Protein AF-A0A7I7XK94-F1 (afdb_monomer_lite)

pLDDT: mean 77.45, std 6.65, range [53.5, 87.88]

Foldseek 3Di:
DVLLVQLVVLQVQLVVLVVCCVPPNDVVSPVSSVVSNVSSVVSVVVVVVVVVVPDPD

Secondary structure (DSSP, 8-state):
-HHHHHHHHHHHHHHHHHHHHHHH--HHHHHHHHHHHHHHHHHHHHHHHHHHHS---

Sequence (57 aa):
MCAVAFGLLAAVAGGLQLWAYAVAGGPRHVVLGIFAIAVGASVLVAVASEFRARPRR

Radius of gyration: 14.24 Å; chains: 1; bounding box: 33×15×42 Å

Organism: NCBI:txid212765

Structure (mmCIF, N/CA/C/O backbone):
data_AF-A0A7I7XK94-F1
#
_entry.id   AF-A0A7I7XK94-F1
#
loop_
_atom_site.group_PDB
_atom_site.id
_atom_site.type_symbol
_atom_site.label_atom_id
_atom_site.label_alt_id
_atom_site.label_comp_id
_atom_site.label_asym_id
_atom_site.label_entity_id
_atom_site.label_seq_id
_atom_site.pdbx_PDB_ins_code
_atom_site.Cartn_x
_atom_site.Cartn_y
_atom_site.Cartn_z
_atom_site.occupancy
_atom_site.B_iso_or_equiv
_atom_site.auth_seq_id
_atom_site.auth_comp_id
_atom_site.auth_asym_id
_atom_site.auth_atom_id
_atom_site.pdbx_PDB_model_num
ATOM 1 N N . MET A 1 1 ? -5.266 -3.527 15.547 1.00 61.78 1 MET A N 1
ATOM 2 C CA . MET A 1 1 ? -3.860 -3.140 15.262 1.00 61.78 1 MET A CA 1
ATOM 3 C C . MET A 1 1 ? -3.300 -3.877 14.047 1.00 61.78 1 MET A C 1
ATOM 5 O O . MET A 1 1 ? -2.802 -3.206 13.154 1.00 61.78 1 MET A O 1
ATOM 9 N N . CYS A 1 2 ? -3.454 -5.204 13.943 1.00 75.19 2 CYS A N 1
ATOM 10 C CA . CYS A 1 2 ? -2.979 -5.999 12.796 1.00 75.19 2 CYS A CA 1
ATOM 11 C C . CYS A 1 2 ? -3.449 -5.477 11.425 1.00 75.19 2 CYS A C 1
ATOM 13 O O . CYS A 1 2 ? -2.654 -5.423 10.498 1.00 75.19 2 CYS A O 1
ATOM 15 N N . ALA A 1 3 ? -4.699 -5.012 11.315 1.00 73.38 3 ALA A N 1
ATOM 16 C CA . ALA A 1 3 ? -5.231 -4.443 10.073 1.00 73.38 3 ALA A CA 1
ATOM 17 C C . ALA A 1 3 ? -4.502 -3.161 9.623 1.00 73.38 3 ALA A C 1
ATOM 19 O O . ALA A 1 3 ? -4.240 -2.989 8.441 1.00 73.38 3 ALA A O 1
ATOM 20 N N . VAL A 1 4 ? -4.108 -2.284 10.554 1.00 76.62 4 VAL A N 1
ATOM 21 C CA . VAL A 1 4 ? -3.359 -1.056 10.223 1.00 76.62 4 VAL A CA 1
ATOM 22 C C . VAL A 1 4 ? -1.951 -1.398 9.754 1.00 76.62 4 VAL A C 1
ATOM 24 O O . VAL A 1 4 ? -1.506 -0.890 8.731 1.00 76.62 4 VAL A O 1
ATOM 27 N N . ALA A 1 5 ? -1.268 -2.288 10.480 1.00 79.50 5 ALA A N 1
ATOM 28 C CA . ALA A 1 5 ? 0.065 -2.750 10.108 1.00 79.50 5 ALA A CA 1
ATOM 29 C C . ALA A 1 5 ? 0.053 -3.435 8.732 1.00 79.50 5 ALA A C 1
ATOM 31 O O . ALA A 1 5 ? 0.901 -3.142 7.895 1.00 79.50 5 ALA A O 1
ATOM 32 N N . PHE A 1 6 ? -0.947 -4.280 8.469 1.00 83.19 6 PHE A N 1
ATOM 33 C CA . PHE A 1 6 ? -1.148 -4.910 7.167 1.00 83.19 6 PHE A CA 1
ATOM 34 C C . PHE A 1 6 ? -1.429 -3.882 6.063 1.00 83.19 6 PHE A C 1
ATOM 36 O O . PHE A 1 6 ? -0.800 -3.944 5.012 1.00 83.19 6 PHE A O 1
ATOM 43 N N . GLY A 1 7 ? -2.312 -2.907 6.303 1.00 80.12 7 GLY A N 1
ATOM 44 C CA . GLY A 1 7 ? -2.613 -1.845 5.337 1.00 80.12 7 GLY A CA 1
ATOM 45 C C . GLY A 1 7 ? -1.391 -0.991 4.984 1.00 80.12 7 GLY A C 1
ATOM 46 O O . GLY A 1 7 ? -1.166 -0.698 3.811 1.00 80.12 7 GLY A O 1
ATOM 47 N N . LEU A 1 8 ? -0.560 -0.652 5.976 1.00 81.00 8 LEU A N 1
ATOM 48 C CA . LEU A 1 8 ? 0.700 0.073 5.772 1.00 81.00 8 LEU A CA 1
ATOM 49 C C . LEU A 1 8 ? 1.720 -0.759 4.989 1.00 81.00 8 LEU A C 1
ATOM 51 O O . LEU A 1 8 ? 2.296 -0.264 4.023 1.00 81.00 8 LEU A O 1
ATOM 55 N N . LEU A 1 9 ? 1.919 -2.025 5.367 1.00 80.81 9 LEU A N 1
ATOM 56 C CA . LEU A 1 9 ? 2.823 -2.933 4.656 1.00 80.81 9 LEU A CA 1
ATOM 57 C C . LEU A 1 9 ? 2.374 -3.153 3.207 1.00 80.81 9 LEU A C 1
ATOM 59 O O . LEU A 1 9 ? 3.210 -3.123 2.308 1.00 80.81 9 LEU A O 1
ATOM 63 N N . ALA A 1 10 ? 1.069 -3.309 2.966 1.00 78.88 10 ALA A N 1
ATOM 64 C CA . ALA A 1 10 ? 0.505 -3.441 1.625 1.00 78.88 10 ALA A CA 1
ATOM 65 C C . ALA A 1 10 ? 0.729 -2.175 0.781 1.00 78.88 10 ALA A C 1
ATOM 67 O O . ALA A 1 10 ? 1.135 -2.277 -0.376 1.00 78.88 10 ALA A O 1
ATOM 68 N N . ALA A 1 11 ? 0.547 -0.985 1.361 1.00 76.75 11 ALA A N 1
ATOM 69 C CA . ALA A 1 11 ? 0.815 0.277 0.673 1.00 76.75 11 ALA A CA 1
ATOM 70 C C . ALA A 1 11 ? 2.304 0.438 0.314 1.00 76.75 11 ALA A C 1
ATOM 72 O O . ALA A 1 11 ? 2.627 0.821 -0.812 1.00 76.75 11 ALA A O 1
ATOM 73 N N . VAL A 1 12 ? 3.213 0.096 1.236 1.00 83.44 12 VAL A N 1
ATOM 74 C CA . VAL A 1 12 ? 4.667 0.133 0.996 1.00 83.44 12 VAL A CA 1
ATOM 75 C C . VAL A 1 12 ? 5.071 -0.882 -0.076 1.00 83.44 12 VAL A C 1
ATOM 77 O O . VAL A 1 12 ? 5.798 -0.529 -1.002 1.00 83.44 12 VAL A O 1
ATOM 80 N N . ALA A 1 13 ? 4.566 -2.116 -0.002 1.00 82.81 13 ALA A N 1
ATOM 81 C CA . ALA A 1 13 ? 4.837 -3.154 -0.994 1.00 82.81 13 ALA A CA 1
ATOM 82 C C . ALA A 1 13 ? 4.340 -2.755 -2.395 1.00 82.81 13 ALA A C 1
ATOM 84 O O . ALA A 1 13 ? 5.083 -2.877 -3.371 1.00 82.81 13 ALA A O 1
ATOM 85 N N . GLY A 1 14 ? 3.126 -2.201 -2.488 1.00 77.00 14 GLY A N 1
ATOM 86 C CA . GLY A 1 14 ? 2.568 -1.709 -3.746 1.00 77.00 14 GLY A CA 1
ATOM 87 C C . GLY A 1 14 ? 3.349 -0.537 -4.335 1.00 77.00 14 GLY A C 1
ATOM 88 O O . GLY A 1 14 ? 3.641 -0.527 -5.532 1.00 77.00 14 GLY A O 1
ATOM 89 N N . GLY A 1 15 ? 3.767 0.408 -3.488 1.00 76.38 15 GLY A N 1
ATOM 90 C CA . GLY A 1 15 ? 4.643 1.513 -3.882 1.00 76.38 15 GLY A CA 1
ATOM 91 C C . GLY A 1 15 ? 5.999 1.031 -4.406 1.00 76.38 15 GLY A C 1
ATOM 92 O O . GLY A 1 15 ? 6.442 1.486 -5.461 1.00 76.38 15 GLY A O 1
ATOM 93 N N . LEU A 1 16 ? 6.624 0.056 -3.735 1.00 78.94 16 LEU A N 1
ATOM 94 C CA . LEU A 1 16 ? 7.871 -0.558 -4.205 1.00 78.94 16 LEU A CA 1
ATOM 95 C C . LEU A 1 16 ? 7.696 -1.285 -5.545 1.00 78.94 16 LEU A C 1
ATOM 97 O O . LEU A 1 16 ? 8.591 -1.225 -6.385 1.00 78.94 16 LEU A O 1
ATOM 101 N N . GLN A 1 17 ? 6.559 -1.944 -5.782 1.00 78.12 17 GLN A N 1
ATOM 102 C CA . GLN A 1 17 ? 6.285 -2.601 -7.065 1.00 78.12 17 GLN A CA 1
ATOM 103 C C . GLN A 1 17 ? 6.046 -1.598 -8.201 1.00 78.12 17 GLN A C 1
ATOM 105 O O . GLN A 1 17 ? 6.539 -1.819 -9.309 1.00 78.12 17 GLN A O 1
ATOM 110 N N . LEU A 1 18 ? 5.392 -0.462 -7.937 1.00 71.81 18 LEU A N 1
ATOM 111 C CA . LEU A 1 18 ? 5.308 0.633 -8.911 1.00 71.81 18 LEU A CA 1
ATOM 112 C C . LEU A 1 18 ? 6.680 1.259 -9.202 1.00 71.81 18 LEU A C 1
ATOM 114 O O . LEU A 1 18 ? 6.982 1.555 -10.358 1.00 71.81 18 LEU A O 1
ATOM 118 N N . TRP A 1 19 ? 7.536 1.41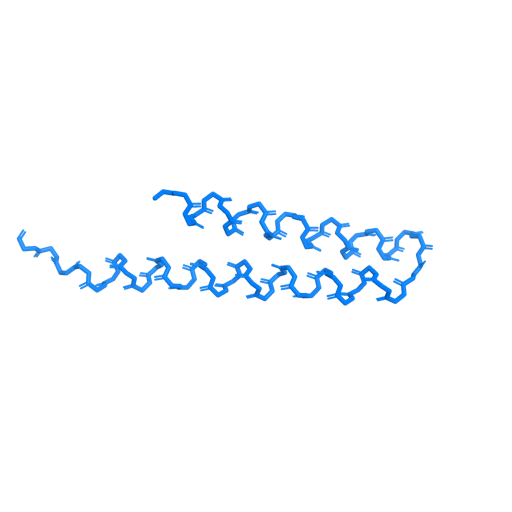1 -8.189 1.00 73.25 19 TRP A N 1
ATOM 119 C CA . TRP A 1 19 ? 8.912 1.874 -8.390 1.00 73.25 19 TRP A CA 1
ATOM 120 C C . TRP A 1 19 ? 9.704 0.872 -9.242 1.00 73.25 19 TRP A C 1
ATOM 122 O O . TRP A 1 19 ? 10.336 1.250 -10.229 1.00 73.25 19 TRP A O 1
ATOM 132 N N . ALA A 1 20 ? 9.621 -0.422 -8.927 1.00 73.94 20 ALA A N 1
ATOM 133 C CA . ALA A 1 20 ? 10.289 -1.472 -9.692 1.00 73.94 20 ALA A CA 1
ATOM 134 C C . ALA A 1 20 ? 9.850 -1.491 -11.166 1.00 73.94 20 ALA A C 1
ATOM 136 O O . ALA A 1 20 ? 10.679 -1.728 -12.042 1.00 73.94 20 ALA A O 1
ATOM 137 N N . TYR A 1 21 ? 8.582 -1.182 -11.464 1.00 68.56 21 TYR A N 1
ATOM 138 C CA . TYR A 1 21 ? 8.132 -0.987 -12.843 1.00 68.56 21 TYR A CA 1
ATOM 139 C C . TYR A 1 21 ? 8.872 0.158 -13.543 1.00 68.56 21 TYR A C 1
ATOM 141 O O . TYR A 1 21 ? 9.350 -0.032 -14.661 1.00 68.56 21 TYR A O 1
ATOM 149 N N . ALA A 1 22 ? 8.979 1.315 -12.884 1.00 72.00 22 ALA A N 1
ATOM 150 C CA . ALA A 1 22 ? 9.630 2.494 -13.447 1.00 72.00 22 ALA A CA 1
ATOM 151 C C . ALA A 1 22 ? 11.118 2.257 -13.763 1.00 72.00 22 ALA A C 1
ATOM 153 O O . ALA A 1 22 ? 11.640 2.851 -14.701 1.00 72.00 22 ALA A O 1
ATOM 154 N N . VAL A 1 23 ? 11.788 1.382 -13.002 1.00 78.81 23 VAL A N 1
ATOM 155 C CA . VAL A 1 23 ? 13.226 1.098 -13.154 1.00 78.81 23 VAL A CA 1
ATOM 156 C C . VAL A 1 23 ? 13.507 -0.091 -14.076 1.00 78.81 23 VAL A C 1
ATOM 158 O O . VAL A 1 23 ? 14.424 -0.023 -14.888 1.00 78.81 23 VAL A O 1
ATOM 161 N N . ALA A 1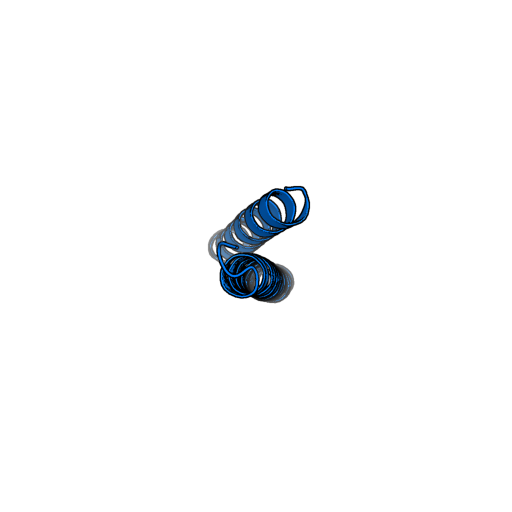 24 ? 12.760 -1.191 -13.950 1.00 76.12 24 ALA A N 1
ATOM 162 C CA . ALA A 1 24 ? 13.099 -2.456 -14.608 1.00 76.12 24 ALA A CA 1
ATOM 163 C C . ALA A 1 24 ? 12.248 -2.767 -15.848 1.00 76.12 24 ALA A C 1
ATOM 165 O O . ALA A 1 24 ? 12.647 -3.606 -16.651 1.00 76.12 24 ALA A O 1
ATOM 166 N N . GLY A 1 25 ? 11.089 -2.117 -16.010 1.00 68.00 25 GLY A N 1
ATOM 167 C CA . GLY A 1 25 ? 10.141 -2.414 -17.082 1.00 68.00 25 GLY A CA 1
ATOM 168 C C . GLY A 1 25 ? 9.480 -3.791 -16.921 1.00 68.00 25 GLY A C 1
ATOM 169 O O . GLY A 1 25 ? 10.119 -4.839 -16.843 1.00 68.00 25 GLY A O 1
ATOM 170 N N . GLY A 1 26 ? 8.149 -3.825 -16.864 1.00 76.94 26 GLY A N 1
ATOM 171 C CA . GLY A 1 26 ? 7.416 -5.091 -16.882 1.00 76.94 26 GL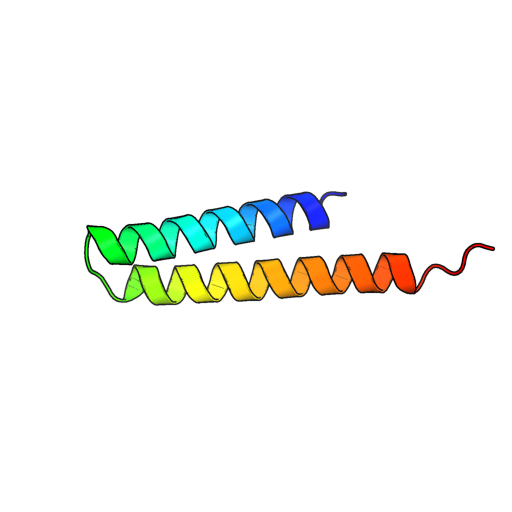Y A CA 1
ATOM 172 C C . GLY A 1 26 ? 5.980 -4.964 -16.378 1.00 76.94 26 GLY A C 1
ATOM 173 O O . GLY A 1 26 ? 5.799 -4.635 -15.204 1.00 76.94 26 GLY A O 1
ATOM 174 N N . PRO A 1 27 ? 4.962 -5.295 -17.195 1.00 76.75 27 PRO A N 1
ATOM 175 C CA . PRO A 1 27 ? 3.550 -5.051 -16.873 1.00 76.75 27 PRO A CA 1
ATOM 176 C C . PRO A 1 27 ? 3.085 -5.724 -15.572 1.00 76.75 27 PRO A C 1
ATOM 178 O O . PRO A 1 27 ? 2.236 -5.183 -14.868 1.00 76.75 27 PRO A O 1
ATOM 181 N N . ARG A 1 28 ? 3.702 -6.851 -15.181 1.00 75.94 28 ARG A N 1
ATOM 182 C CA . ARG A 1 28 ? 3.422 -7.539 -13.906 1.00 75.94 28 ARG A CA 1
ATOM 183 C C . ARG A 1 28 ? 3.624 -6.651 -12.670 1.00 75.94 28 ARG A C 1
ATOM 185 O O . ARG A 1 28 ? 2.885 -6.785 -11.703 1.00 75.94 28 ARG A O 1
ATOM 192 N N . HIS A 1 29 ? 4.594 -5.737 -12.698 1.00 77.12 29 HIS A N 1
ATOM 193 C CA . HIS A 1 29 ? 4.921 -4.883 -11.553 1.00 77.12 29 HIS A CA 1
ATOM 194 C C . HIS A 1 29 ? 3.889 -3.760 -11.375 1.00 77.12 29 HIS A C 1
ATOM 196 O O . HIS A 1 29 ? 3.551 -3.422 -10.246 1.00 77.12 29 HIS A O 1
ATOM 202 N N . VAL A 1 30 ? 3.316 -3.256 -12.477 1.00 75.44 30 VAL A N 1
ATOM 203 C CA . VAL A 1 30 ? 2.214 -2.278 -12.442 1.00 75.44 30 VAL A CA 1
ATOM 204 C C . VAL A 1 30 ? 0.963 -2.894 -11.841 1.00 75.44 30 VAL A C 1
ATOM 206 O O . VAL A 1 30 ? 0.385 -2.323 -10.922 1.00 75.44 30 VAL A O 1
ATOM 209 N N . VAL A 1 31 ? 0.558 -4.066 -12.339 1.00 79.44 31 VAL A N 1
ATOM 210 C CA . VAL A 1 31 ? -0.669 -4.737 -11.884 1.00 79.44 31 VAL A CA 1
ATOM 211 C C . VAL A 1 31 ? -0.587 -5.046 -10.392 1.00 79.44 31 VAL A C 1
ATOM 213 O O . VAL A 1 31 ? -1.510 -4.724 -9.645 1.00 79.44 31 VAL A O 1
ATOM 216 N N . LEU A 1 32 ? 0.539 -5.607 -9.943 1.00 76.50 32 LEU A N 1
ATOM 217 C CA . LEU A 1 32 ? 0.749 -5.910 -8.530 1.00 76.50 32 LEU A CA 1
ATOM 218 C C . LEU A 1 32 ? 0.833 -4.639 -7.672 1.00 76.50 32 LEU A C 1
ATOM 220 O O . LEU A 1 32 ? 0.246 -4.601 -6.593 1.00 76.50 32 LEU A O 1
ATOM 224 N N . GLY A 1 33 ? 1.493 -3.588 -8.166 1.00 79.56 33 GLY A N 1
ATOM 225 C CA . GLY A 1 33 ? 1.596 -2.306 -7.472 1.00 79.56 33 GLY A CA 1
ATOM 226 C C . GLY A 1 33 ? 0.241 -1.630 -7.252 1.00 79.56 33 GLY A C 1
ATOM 227 O O . GLY A 1 33 ? -0.094 -1.265 -6.125 1.00 79.56 33 GLY A O 1
ATOM 228 N N . ILE A 1 34 ? -0.578 -1.529 -8.305 1.00 81.56 34 ILE A N 1
ATOM 229 C CA . ILE A 1 34 ? -1.937 -0.964 -8.230 1.00 81.56 34 ILE A CA 1
ATOM 230 C C .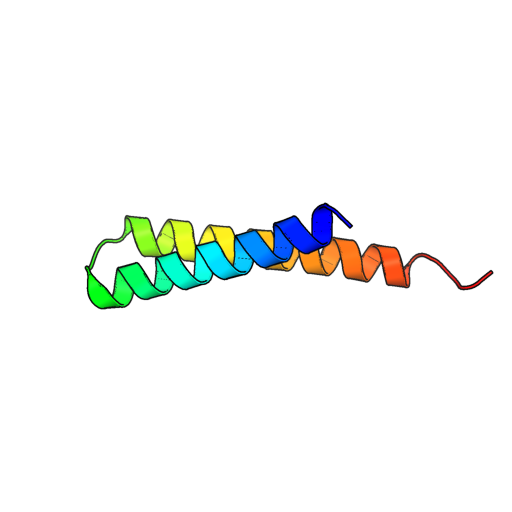 ILE A 1 34 ? -2.812 -1.796 -7.291 1.00 81.56 34 ILE A C 1
ATOM 232 O O . ILE A 1 34 ? -3.509 -1.236 -6.445 1.00 81.56 34 ILE A O 1
ATOM 236 N N . PHE A 1 35 ? -2.761 -3.126 -7.414 1.00 78.56 35 PHE A N 1
ATOM 237 C CA . PHE A 1 35 ? -3.542 -4.023 -6.568 1.00 78.56 35 PHE A CA 1
ATOM 238 C C . PHE A 1 35 ? -3.202 -3.836 -5.085 1.00 78.56 35 PHE A C 1
ATOM 240 O O . PHE A 1 35 ? -4.095 -3.626 -4.265 1.00 78.56 35 PHE A O 1
ATOM 247 N N . ALA A 1 36 ? -1.916 -3.834 -4.740 1.00 79.06 36 ALA A N 1
ATOM 248 C CA . ALA A 1 36 ? -1.468 -3.663 -3.364 1.00 79.06 36 ALA A CA 1
ATOM 249 C C . ALA A 1 36 ? -1.836 -2.281 -2.786 1.00 79.06 36 ALA A C 1
ATOM 251 O O . ALA A 1 36 ? -2.243 -2.197 -1.626 1.00 79.06 36 ALA A O 1
ATOM 252 N N . ILE A 1 37 ? -1.798 -1.214 -3.596 1.00 80.56 37 ILE A N 1
ATOM 253 C CA . ILE A 1 37 ? -2.266 0.122 -3.186 1.00 80.56 37 ILE A CA 1
ATOM 254 C C . ILE A 1 37 ? -3.777 0.135 -2.936 1.00 80.56 37 ILE A C 1
ATOM 256 O O . ILE A 1 37 ? -4.215 0.646 -1.906 1.00 80.56 37 ILE A O 1
ATOM 260 N N . ALA A 1 38 ? -4.580 -0.441 -3.835 1.00 83.50 38 ALA A N 1
ATOM 261 C CA . ALA A 1 38 ? -6.036 -0.491 -3.687 1.00 83.50 38 ALA A CA 1
ATOM 262 C C . ALA A 1 38 ? -6.464 -1.294 -2.444 1.00 83.50 38 ALA A C 1
ATOM 264 O O . ALA A 1 38 ? -7.370 -0.882 -1.709 1.00 83.50 38 ALA A O 1
ATOM 265 N N . VAL A 1 39 ? -5.776 -2.409 -2.174 1.00 81.00 39 VAL A N 1
ATOM 266 C CA . VAL A 1 39 ? -5.974 -3.218 -0.963 1.00 81.00 39 VAL A CA 1
ATOM 267 C C . VAL A 1 39 ? -5.573 -2.429 0.284 1.00 81.00 39 VAL A C 1
ATOM 269 O O . VAL A 1 39 ? -6.368 -2.337 1.220 1.00 81.00 39 VAL A O 1
ATOM 272 N N . GLY A 1 40 ? -4.389 -1.807 0.292 1.00 79.88 40 GLY A N 1
ATOM 273 C CA . GLY A 1 40 ? -3.930 -0.974 1.406 1.00 79.88 40 GLY A CA 1
ATOM 274 C C . GLY A 1 40 ? -4.906 0.163 1.724 1.00 79.88 40 GLY A C 1
ATOM 275 O O . GLY A 1 40 ? -5.295 0.338 2.880 1.00 79.88 40 GLY A O 1
ATOM 276 N N . ALA A 1 41 ? -5.383 0.875 0.700 1.00 83.31 41 ALA A N 1
ATOM 277 C CA . ALA A 1 41 ? -6.372 1.942 0.842 1.00 83.31 41 ALA A CA 1
ATOM 278 C C . ALA A 1 41 ? -7.707 1.428 1.407 1.00 83.31 41 ALA A C 1
ATOM 280 O O . ALA A 1 41 ? -8.237 2.019 2.348 1.00 83.31 41 ALA A O 1
ATOM 281 N N . SER A 1 42 ? -8.220 0.303 0.900 1.00 86.25 42 SER A N 1
ATOM 282 C CA . SER A 1 42 ? -9.469 -0.296 1.399 1.00 86.25 42 SER A CA 1
ATOM 283 C C . SER A 1 42 ? -9.371 -0.687 2.873 1.00 86.25 42 SER A C 1
ATOM 285 O O . SER A 1 42 ? -10.284 -0.408 3.649 1.00 86.25 42 SER A O 1
ATOM 287 N N . VAL A 1 43 ? -8.248 -1.279 3.290 1.00 82.31 43 VAL A N 1
ATOM 288 C CA . VAL A 1 43 ? -8.022 -1.669 4.690 1.00 82.31 43 VAL A CA 1
ATOM 289 C C . VAL A 1 43 ? -7.917 -0.441 5.596 1.00 82.31 43 VAL A C 1
ATOM 291 O O . VAL A 1 43 ? -8.510 -0.424 6.675 1.00 82.31 43 VAL A O 1
ATOM 294 N N . LEU A 1 44 ? -7.214 0.611 5.163 1.00 83.56 44 LEU A N 1
ATOM 295 C CA . LEU A 1 44 ? -7.128 1.864 5.919 1.00 83.56 44 LEU A CA 1
ATOM 296 C C . LEU A 1 44 ? -8.498 2.536 6.065 1.00 83.56 44 LEU A C 1
ATOM 298 O O . LEU A 1 44 ? -8.838 2.984 7.161 1.00 83.56 44 LEU A O 1
ATOM 302 N N . VAL A 1 45 ? -9.307 2.558 5.001 1.00 87.88 45 VAL A N 1
ATOM 303 C CA . VAL A 1 45 ? -10.682 3.077 5.043 1.00 87.88 45 VAL A CA 1
ATOM 304 C C . VAL A 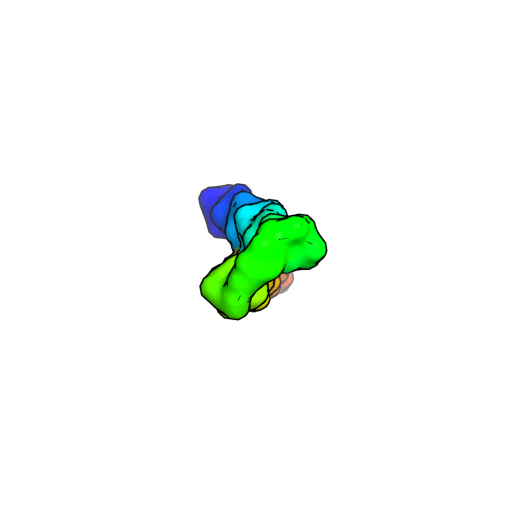1 45 ? -11.550 2.247 5.985 1.00 87.88 45 VAL A C 1
ATOM 306 O O . VAL A 1 45 ? -12.266 2.827 6.799 1.00 87.88 45 VAL A O 1
ATOM 309 N N . ALA A 1 46 ? -11.465 0.915 5.939 1.00 85.12 46 ALA A N 1
ATOM 310 C CA . ALA A 1 46 ? -12.219 0.036 6.832 1.00 85.12 46 ALA A CA 1
ATOM 311 C C . ALA A 1 46 ? -11.868 0.303 8.303 1.00 85.12 46 ALA A C 1
ATOM 313 O O . ALA A 1 46 ? -12.756 0.498 9.133 1.00 85.12 46 ALA A O 1
ATOM 314 N N . VAL A 1 47 ? -10.576 0.423 8.620 1.00 83.94 47 VAL A N 1
ATOM 315 C CA . VAL A 1 47 ? -10.136 0.752 9.980 1.00 83.94 47 VAL A CA 1
ATOM 316 C C . VAL A 1 47 ? -10.596 2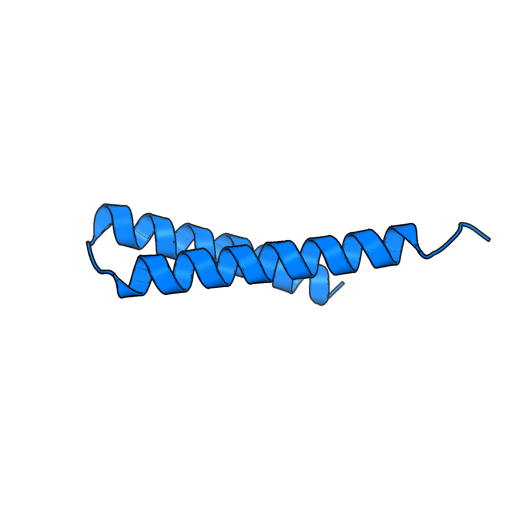.152 10.401 1.00 83.94 47 VAL A C 1
ATOM 318 O O . VAL A 1 47 ? -11.094 2.321 11.513 1.00 83.94 47 VAL A O 1
ATOM 321 N N . ALA A 1 48 ? -10.465 3.159 9.534 1.00 85.31 48 ALA A N 1
ATOM 322 C CA . ALA A 1 48 ? -10.924 4.517 9.825 1.00 85.31 48 ALA A CA 1
ATOM 323 C C . ALA A 1 48 ? -12.443 4.569 10.062 1.00 85.31 48 ALA A C 1
ATOM 325 O O . ALA A 1 48 ? -12.908 5.270 10.964 1.00 85.31 48 ALA A O 1
ATOM 326 N N . SER A 1 49 ? -13.202 3.794 9.285 1.00 86.06 49 SER A N 1
ATOM 327 C CA . SER A 1 49 ? -14.649 3.625 9.435 1.00 86.06 49 SER A CA 1
ATOM 328 C C . SER A 1 49 ? -14.990 2.986 10.773 1.00 86.06 49 SER A C 1
ATOM 330 O O . SER A 1 49 ? -15.883 3.468 11.459 1.00 86.06 49 SER A O 1
ATOM 332 N N . GLU A 1 50 ? -14.242 1.970 11.200 1.00 83.31 50 GLU A N 1
ATOM 333 C CA . GLU A 1 50 ? -14.455 1.318 12.491 1.00 83.31 50 GLU A CA 1
ATOM 334 C C . GLU A 1 50 ? -14.157 2.251 13.675 1.00 83.31 50 GLU A C 1
ATOM 336 O O . GLU A 1 50 ? -14.932 2.322 14.630 1.00 83.31 50 GLU A O 1
ATOM 341 N N . PHE A 1 51 ? -13.076 3.035 13.599 1.00 80.81 51 PHE A N 1
ATOM 342 C CA . PHE A 1 51 ? -12.783 4.063 14.603 1.00 80.81 51 PHE A CA 1
ATOM 343 C C . PHE A 1 51 ? -13.846 5.164 14.639 1.00 80.81 51 PHE A C 1
ATOM 345 O O . PHE A 1 51 ? -14.172 5.658 15.716 1.00 80.81 51 PHE A O 1
ATOM 352 N N . ARG A 1 52 ? -14.398 5.546 13.481 1.00 78.56 52 ARG A N 1
ATOM 353 C CA . ARG A 1 52 ? -15.503 6.511 13.389 1.00 78.56 52 ARG A CA 1
ATOM 354 C C . ARG A 1 52 ? -16.804 5.937 13.951 1.00 78.56 52 ARG A C 1
ATOM 356 O O . ARG A 1 52 ? -17.552 6.662 14.599 1.00 78.56 52 ARG A O 1
ATOM 363 N N . ALA A 1 53 ? -17.065 4.661 13.684 1.00 76.31 53 ALA A N 1
ATOM 364 C CA . ALA A 1 53 ? -18.284 3.961 14.058 1.00 76.31 53 ALA A CA 1
ATOM 365 C C . ALA A 1 53 ? -18.330 3.568 15.534 1.00 76.31 53 ALA A C 1
ATOM 367 O O . ALA A 1 53 ? -19.401 3.194 15.994 1.00 76.31 53 ALA A O 1
ATOM 368 N N . ARG A 1 54 ? -17.222 3.667 16.285 1.00 65.38 54 ARG A N 1
ATOM 369 C CA . ARG A 1 54 ? -17.249 3.646 17.752 1.00 65.38 54 ARG A CA 1
ATOM 370 C C . ARG A 1 54 ? -17.597 5.047 18.262 1.00 65.38 54 ARG A C 1
ATOM 372 O O . ARG A 1 54 ? -16.704 5.895 18.349 1.00 65.38 54 ARG A O 1
ATOM 379 N N . PRO A 1 55 ? -18.861 5.329 18.625 1.00 60.69 55 PRO A N 1
ATOM 380 C CA . PRO A 1 55 ? -19.183 6.568 19.303 1.00 60.69 55 PRO A CA 1
ATOM 381 C C . PRO A 1 55 ? -18.487 6.498 20.663 1.00 60.69 55 PRO A C 1
ATOM 383 O O . PRO A 1 55 ? -18.557 5.472 21.341 1.00 60.69 55 PRO A O 1
ATOM 386 N N . ARG A 1 56 ? -17.787 7.570 21.044 1.00 63.88 56 ARG A N 1
ATOM 387 C CA . ARG A 1 56 ? -17.334 7.775 22.425 1.00 63.88 56 ARG A CA 1
ATOM 388 C C . ARG A 1 56 ? -18.569 7.659 23.327 1.00 63.88 56 ARG A C 1
ATOM 390 O O . ARG A 1 56 ? -19.371 8.588 23.350 1.00 63.88 56 ARG A O 1
ATOM 397 N N . ARG A 1 57 ? -18.759 6.509 23.969 1.00 53.50 57 ARG A N 1
ATOM 398 C CA . ARG A 1 57 ? -19.775 6.291 24.996 1.00 53.50 57 ARG A CA 1
ATOM 399 C C . ARG A 1 57 ? -19.098 6.326 26.351 1.00 53.50 57 ARG A C 1
ATOM 401 O O . ARG A 1 57 ? -17.972 5.786 26.431 1.00 53.50 57 ARG A O 1
#